Protein AF-A0A3D5JLT9-F1 (afdb_monomer)

Structure (mmCIF, N/CA/C/O backbone):
data_AF-A0A3D5JLT9-F1
#
_entry.id   AF-A0A3D5JLT9-F1
#
loop_
_atom_site.group_PDB
_atom_site.id
_atom_site.type_symbol
_atom_site.label_atom_id
_atom_site.label_alt_id
_atom_site.label_comp_id
_atom_site.label_asym_id
_atom_site.label_entity_id
_atom_site.label_seq_id
_atom_site.pdbx_PDB_ins_code
_atom_site.Cartn_x
_atom_site.Cartn_y
_atom_site.Cartn_z
_atom_site.occupancy
_atom_site.B_iso_or_equiv
_atom_site.auth_seq_id
_atom_site.auth_comp_id
_atom_site.auth_asym_id
_atom_site.auth_atom_id
_atom_site.pdbx_PDB_model_num
ATOM 1 N N . ALA A 1 1 ? 15.613 -3.035 -20.454 1.00 46.81 1 ALA A N 1
ATOM 2 C CA . ALA A 1 1 ? 14.485 -2.206 -19.987 1.00 46.81 1 ALA A CA 1
ATOM 3 C C . ALA A 1 1 ? 15.012 -1.021 -19.182 1.00 46.81 1 ALA A C 1
ATOM 5 O O . ALA A 1 1 ? 14.861 0.092 -19.657 1.00 46.81 1 ALA A O 1
ATOM 6 N N . GLU A 1 2 ? 15.742 -1.241 -18.080 1.00 33.50 2 GLU A N 1
ATOM 7 C CA . GLU A 1 2 ? 16.394 -0.163 -17.301 1.00 33.50 2 GLU A CA 1
ATOM 8 C C . GLU A 1 2 ? 17.340 0.714 -18.140 1.00 33.50 2 GLU A C 1
ATOM 10 O O . GLU A 1 2 ? 17.220 1.931 -18.120 1.00 33.50 2 GLU A O 1
ATOM 15 N N . ALA A 1 3 ? 18.184 0.120 -18.996 1.00 39.00 3 ALA A N 1
ATOM 16 C CA . ALA A 1 3 ? 19.065 0.877 -19.899 1.00 39.00 3 ALA A CA 1
ATOM 17 C C . ALA A 1 3 ? 18.331 1.733 -20.959 1.00 39.00 3 ALA A C 1
ATOM 19 O O . ALA A 1 3 ? 18.951 2.586 -21.584 1.00 39.00 3 ALA A O 1
ATOM 20 N N . ALA A 1 4 ? 17.034 1.497 -21.190 1.00 50.28 4 ALA A N 1
ATOM 21 C CA . ALA A 1 4 ? 16.227 2.230 -22.171 1.00 50.28 4 ALA A CA 1
ATOM 22 C C . ALA A 1 4 ? 15.257 3.240 -21.524 1.00 50.28 4 ALA A C 1
ATOM 24 O O . ALA A 1 4 ? 14.771 4.131 -22.215 1.00 50.28 4 ALA A O 1
ATOM 25 N N . HIS A 1 5 ? 14.975 3.106 -20.220 1.00 51.94 5 HIS A N 1
ATOM 26 C CA . HIS A 1 5 ? 13.912 3.840 -19.519 1.00 51.94 5 HIS A CA 1
ATOM 27 C C . HIS A 1 5 ? 14.295 4.271 -18.089 1.00 51.94 5 HIS A C 1
ATOM 29 O O . HIS A 1 5 ? 13.406 4.544 -17.291 1.00 51.94 5 HIS A O 1
ATOM 35 N N . GLY A 1 6 ? 15.587 4.328 -17.740 1.00 49.91 6 GLY A N 1
ATOM 36 C CA . GLY A 1 6 ? 16.055 4.593 -16.368 1.00 49.91 6 GLY A CA 1
ATOM 37 C C . GLY A 1 6 ? 15.471 5.859 -15.726 1.00 49.91 6 GLY A C 1
ATOM 38 O O . GLY A 1 6 ? 15.089 5.839 -14.560 1.00 49.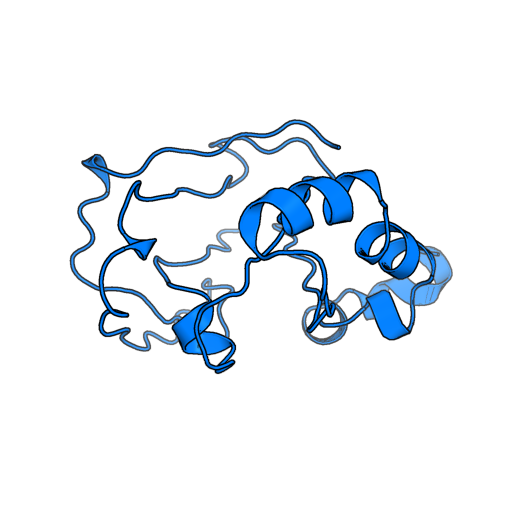91 6 GLY A O 1
ATOM 39 N N . ASP A 1 7 ? 15.279 6.923 -16.509 1.00 55.44 7 ASP A N 1
ATOM 40 C CA . ASP A 1 7 ? 14.688 8.176 -16.019 1.00 55.44 7 ASP A CA 1
ATOM 41 C C . ASP A 1 7 ? 13.158 8.109 -15.853 1.00 55.44 7 ASP A C 1
ATOM 43 O O . ASP A 1 7 ? 12.570 8.918 -15.138 1.00 55.44 7 ASP A O 1
ATOM 47 N N . GLN A 1 8 ? 12.492 7.126 -16.471 1.00 51.62 8 GLN A N 1
ATOM 48 C CA . GLN A 1 8 ? 11.033 6.957 -16.418 1.00 51.62 8 GLN A CA 1
ATOM 49 C C . GLN A 1 8 ? 10.540 6.346 -15.100 1.00 51.62 8 GLN A C 1
ATOM 51 O O . GLN A 1 8 ? 9.337 6.269 -14.898 1.00 51.62 8 GLN A O 1
ATOM 56 N N . LEU A 1 9 ? 11.436 5.923 -14.202 1.00 58.00 9 LEU A N 1
ATOM 57 C CA . LEU A 1 9 ? 11.100 5.458 -12.848 1.00 58.00 9 LEU A CA 1
ATOM 58 C C . LEU A 1 9 ? 11.557 6.437 -11.750 1.00 58.00 9 LEU A C 1
ATOM 60 O O . LEU A 1 9 ? 11.470 6.134 -10.555 1.00 58.00 9 LEU A O 1
ATOM 64 N N . GLN A 1 10 ? 12.006 7.637 -12.137 1.00 65.00 10 GLN A N 1
ATOM 65 C CA . GLN A 1 10 ? 12.144 8.765 -11.212 1.00 65.00 10 GLN A CA 1
ATOM 66 C C . GLN A 1 10 ? 10.753 9.226 -10.742 1.00 65.00 10 GLN A C 1
ATOM 68 O O . GLN A 1 10 ? 9.754 8.905 -11.380 1.00 65.00 10 GLN A O 1
ATOM 73 N N . ALA A 1 11 ? 10.674 9.958 -9.625 1.00 65.88 11 ALA A N 1
ATOM 74 C CA . ALA A 1 11 ? 9.451 10.220 -8.845 1.00 65.88 11 ALA A CA 1
ATOM 75 C C . ALA A 1 11 ? 8.122 10.258 -9.637 1.00 65.88 11 ALA A C 1
ATOM 77 O O . ALA A 1 11 ? 7.227 9.458 -9.368 1.00 65.88 11 ALA A O 1
ATOM 78 N N . ALA A 1 12 ? 7.998 11.131 -10.645 1.00 64.56 12 ALA A N 1
ATOM 79 C CA . ALA A 1 12 ? 6.765 11.288 -11.423 1.00 64.56 12 ALA A CA 1
ATOM 80 C C . ALA A 1 12 ? 6.362 10.040 -12.236 1.00 64.56 12 ALA A C 1
ATOM 82 O O . ALA A 1 12 ? 5.174 9.789 -12.422 1.00 64.56 12 ALA A O 1
ATOM 83 N N . GLY A 1 13 ? 7.326 9.245 -12.698 1.00 76.88 13 GLY A N 1
ATOM 84 C CA . GLY A 1 13 ? 7.088 8.050 -13.507 1.00 76.88 13 GLY A CA 1
ATOM 85 C C . GLY A 1 13 ? 6.816 6.773 -12.703 1.00 76.88 13 GLY A C 1
ATOM 86 O O . GLY A 1 13 ? 6.560 5.720 -13.280 1.00 76.88 13 GLY A O 1
ATOM 87 N N . ARG A 1 14 ? 6.817 6.853 -11.365 1.00 85.88 14 ARG A N 1
ATOM 88 C CA . ARG A 1 14 ? 6.482 5.723 -10.478 1.00 85.88 14 ARG A CA 1
ATOM 89 C C . ARG A 1 14 ? 4.981 5.445 -10.397 1.00 85.88 14 ARG A C 1
ATOM 91 O O . ARG A 1 14 ? 4.588 4.330 -10.058 1.00 85.88 14 ARG A O 1
ATOM 98 N N . ASN A 1 15 ? 4.149 6.440 -10.701 1.00 90.31 15 ASN A N 1
ATOM 99 C CA . ASN A 1 15 ? 2.697 6.307 -10.686 1.00 90.31 15 ASN A CA 1
ATOM 100 C C . ASN A 1 15 ? 2.186 5.835 -12.045 1.00 90.31 15 ASN A C 1
ATOM 102 O O . ASN A 1 15 ? 2.564 6.361 -13.087 1.00 90.31 15 ASN A O 1
ATOM 106 N N . ASN A 1 16 ? 1.291 4.854 -12.016 1.00 93.06 16 ASN A N 1
ATOM 107 C CA . ASN A 1 16 ? 0.617 4.270 -13.170 1.00 93.06 16 ASN A CA 1
ATOM 108 C C . ASN A 1 16 ? 1.558 3.747 -14.265 1.00 93.06 16 ASN A C 1
ATOM 110 O O . ASN A 1 16 ? 1.202 3.690 -15.441 1.00 93.06 16 ASN A O 1
ATOM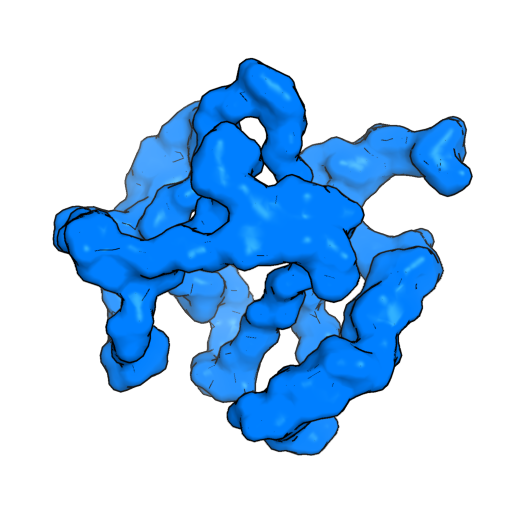 114 N N . ALA A 1 17 ? 2.754 3.308 -13.869 1.00 91.19 17 ALA A N 1
ATOM 115 C CA . ALA A 1 17 ? 3.751 2.767 -14.783 1.00 91.19 17 ALA A CA 1
ATOM 116 C C . ALA A 1 17 ? 3.269 1.498 -15.520 1.00 91.19 17 ALA A C 1
ATOM 118 O O . ALA A 1 17 ? 3.776 1.193 -16.600 1.00 91.19 17 ALA A O 1
ATOM 119 N N . HIS A 1 18 ? 2.257 0.793 -14.995 1.00 93.62 18 HIS A N 1
ATOM 120 C CA . HIS A 1 18 ? 1.605 -0.329 -15.680 1.00 93.62 18 HIS A CA 1
ATOM 121 C C . HIS A 1 18 ? 1.006 0.056 -17.044 1.00 93.62 18 HIS A C 1
ATOM 123 O O . HIS A 1 18 ? 1.025 -0.768 -17.949 1.00 93.62 18 HIS A O 1
ATOM 129 N N . TYR A 1 19 ? 0.593 1.311 -17.262 1.00 91.81 19 TYR A N 1
ATOM 130 C CA . TYR A 1 19 ? 0.084 1.748 -18.570 1.00 91.81 19 TYR A CA 1
ATOM 131 C C . TYR A 1 19 ? 1.123 1.691 -19.696 1.00 91.81 19 TYR A C 1
ATOM 133 O O . TYR A 1 19 ? 0.756 1.629 -20.869 1.00 91.81 19 TYR A O 1
ATOM 141 N N . VAL A 1 20 ? 2.416 1.751 -19.364 1.00 89.38 20 VAL A N 1
ATOM 142 C CA . VAL A 1 20 ? 3.498 1.871 -20.356 1.00 89.38 20 VAL A CA 1
ATOM 143 C C . VAL A 1 20 ? 4.568 0.787 -20.231 1.00 89.38 20 VAL A C 1
ATOM 145 O O . VAL A 1 20 ? 5.338 0.585 -21.169 1.00 89.38 20 VAL A O 1
ATOM 148 N N . LEU A 1 21 ? 4.613 0.055 -19.113 1.00 89.81 21 LEU A N 1
ATOM 149 C CA . LEU A 1 21 ? 5.554 -1.037 -18.873 1.00 89.81 21 LEU A CA 1
ATOM 150 C C . LEU A 1 21 ? 4.816 -2.387 -18.817 1.00 89.81 21 LEU A C 1
ATOM 152 O O . LEU A 1 21 ? 4.267 -2.735 -17.769 1.00 89.81 21 LEU A O 1
ATOM 156 N N . PRO A 1 22 ? 4.892 -3.223 -19.877 1.00 92.75 22 PRO A N 1
ATOM 157 C CA . PRO A 1 22 ? 4.189 -4.511 -19.937 1.00 92.75 22 PRO A CA 1
ATOM 158 C C . PRO A 1 22 ? 4.529 -5.481 -18.799 1.00 92.75 22 PRO A C 1
ATOM 160 O O . PRO A 1 22 ? 3.755 -6.376 -18.478 1.00 92.75 22 PRO A O 1
ATOM 163 N N . ALA A 1 23 ? 5.711 -5.349 -18.193 1.00 93.38 23 ALA A N 1
ATOM 164 C CA . ALA A 1 23 ? 6.076 -6.164 -17.041 1.00 93.38 23 ALA A CA 1
ATOM 165 C C . ALA A 1 23 ? 5.219 -5.838 -15.807 1.00 93.38 23 ALA A C 1
ATOM 167 O O . ALA A 1 23 ? 4.804 -6.762 -15.118 1.00 93.38 23 ALA A O 1
ATOM 168 N N . LEU A 1 24 ? 4.935 -4.556 -15.562 1.00 94.00 24 LEU A N 1
ATOM 169 C CA . LEU A 1 24 ? 4.114 -4.115 -14.434 1.00 94.00 24 LEU A CA 1
ATOM 170 C C . LEU A 1 24 ? 2.628 -4.351 -14.700 1.00 94.00 24 LEU A C 1
ATOM 172 O O . LEU A 1 24 ? 1.915 -4.745 -13.788 1.00 94.00 24 LEU A O 1
ATOM 176 N N . ASP A 1 25 ? 2.190 -4.194 -15.950 1.00 96.00 25 ASP A N 1
ATOM 177 C CA . ASP A 1 25 ? 0.836 -4.566 -16.375 1.00 96.00 25 ASP A CA 1
ATOM 178 C C . ASP A 1 25 ? 0.525 -6.041 -16.093 1.00 96.00 25 ASP A C 1
ATOM 180 O O . ASP A 1 25 ? -0.501 -6.362 -15.498 1.00 96.00 25 ASP A O 1
ATOM 184 N N . ARG A 1 26 ? 1.457 -6.944 -16.426 1.00 97.50 26 ARG A N 1
ATOM 185 C CA . ARG A 1 26 ? 1.307 -8.375 -16.121 1.00 97.50 26 ARG A CA 1
ATOM 186 C C . ARG A 1 26 ? 1.232 -8.670 -14.629 1.00 97.50 26 ARG A C 1
ATOM 188 O O . ARG A 1 26 ? 0.547 -9.611 -14.259 1.00 97.50 26 ARG A O 1
ATOM 195 N N . ILE A 1 27 ? 1.945 -7.911 -13.798 1.00 96.88 27 ILE A N 1
ATOM 196 C CA . ILE A 1 27 ? 1.871 -8.061 -12.340 1.00 96.88 27 ILE A CA 1
ATOM 197 C C . ILE A 1 27 ? 0.513 -7.563 -11.837 1.00 96.88 27 ILE A C 1
ATOM 199 O O . ILE A 1 27 ? -0.135 -8.262 -11.068 1.00 96.88 27 ILE A O 1
ATOM 203 N N . ALA A 1 28 ? 0.058 -6.394 -12.298 1.00 97.19 28 ALA A N 1
ATOM 204 C CA . ALA A 1 28 ? -1.233 -5.826 -11.908 1.00 97.19 28 ALA A CA 1
ATOM 205 C C . ALA A 1 28 ? -2.425 -6.728 -12.285 1.00 97.19 28 ALA A C 1
ATOM 207 O O . ALA A 1 28 ? -3.447 -6.696 -11.607 1.00 97.19 28 ALA A O 1
ATOM 208 N N . HIS A 1 29 ? -2.274 -7.548 -13.330 1.00 97.56 29 HIS A N 1
ATOM 209 C CA . HIS A 1 29 ? -3.271 -8.520 -13.786 1.00 97.56 29 HIS A CA 1
ATOM 210 C C . HIS A 1 29 ? -2.925 -9.982 -13.437 1.00 97.56 29 HIS A C 1
ATOM 212 O O . HIS A 1 29 ? -3.495 -10.904 -14.024 1.00 97.56 29 HIS A O 1
ATOM 218 N N . ASP A 1 30 ? -1.978 -10.230 -12.526 1.00 98.12 30 ASP A N 1
ATOM 219 C CA . ASP A 1 30 ? -1.612 -11.596 -12.140 1.00 98.12 30 ASP A CA 1
ATOM 220 C C . ASP A 1 30 ? -2.737 -12.235 -11.318 1.00 98.12 30 ASP A C 1
ATOM 222 O O . ASP A 1 30 ? -3.139 -11.704 -10.280 1.00 98.12 30 ASP A O 1
ATOM 226 N N . SER A 1 31 ? -3.228 -13.399 -11.755 1.00 97.94 31 SER A N 1
ATOM 227 C CA . SER A 1 31 ? -4.370 -14.054 -11.110 1.00 97.94 31 SER A CA 1
ATOM 228 C C . SER A 1 31 ? -4.104 -14.383 -9.646 1.00 97.94 31 SER A C 1
ATOM 230 O O . SER A 1 31 ? -5.006 -14.288 -8.838 1.00 97.94 31 SER A O 1
ATOM 232 N N . ARG A 1 32 ? -2.860 -14.671 -9.247 1.00 97.81 32 ARG A N 1
ATOM 233 C CA . ARG A 1 32 ? -2.552 -14.975 -7.839 1.00 97.81 32 ARG A CA 1
ATOM 234 C C . ARG A 1 32 ? -2.815 -13.782 -6.920 1.00 97.81 32 ARG A C 1
ATOM 236 O O . ARG A 1 32 ? -3.125 -13.975 -5.750 1.00 97.81 32 ARG A O 1
ATOM 243 N N . ILE A 1 33 ? -2.660 -12.565 -7.444 1.00 98.12 33 ILE A N 1
ATOM 244 C CA . ILE A 1 33 ? -2.971 -11.325 -6.730 1.00 98.12 33 ILE A CA 1
ATOM 245 C C . ILE A 1 33 ? -4.473 -11.055 -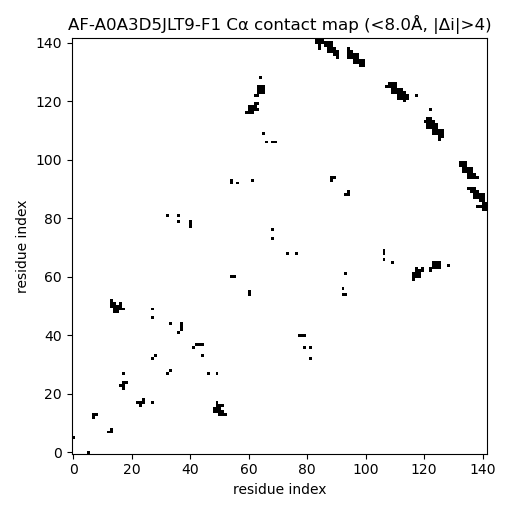6.816 1.00 98.12 33 ILE A C 1
ATOM 247 O O . ILE A 1 33 ? -5.094 -10.775 -5.794 1.00 98.12 33 ILE A O 1
ATOM 251 N N . LEU A 1 34 ? -5.058 -11.164 -8.013 1.00 98.31 34 LEU A N 1
ATOM 252 C CA . LEU A 1 34 ? -6.477 -10.876 -8.225 1.00 98.31 34 LEU A CA 1
ATOM 253 C C . LEU A 1 34 ? -7.397 -11.841 -7.471 1.00 98.31 34 LEU A C 1
ATOM 255 O O . LEU A 1 34 ? -8.363 -11.374 -6.886 1.00 98.31 34 LEU A O 1
ATOM 259 N N . ASP A 1 35 ? -7.062 -13.128 -7.391 1.00 98.38 35 ASP A N 1
ATOM 260 C CA . ASP A 1 35 ? -7.815 -14.131 -6.629 1.00 98.38 35 ASP A CA 1
ATOM 261 C C . ASP A 1 35 ? -7.847 -13.756 -5.130 1.00 98.38 35 ASP A C 1
ATOM 263 O O . ASP A 1 35 ? -8.889 -13.803 -4.482 1.00 98.38 35 ASP A O 1
ATOM 267 N N . ALA A 1 36 ? -6.718 -13.298 -4.572 1.00 98.12 36 ALA A N 1
ATOM 268 C CA . ALA A 1 36 ? -6.647 -12.857 -3.176 1.00 98.12 36 ALA A CA 1
ATOM 269 C C . ALA A 1 36 ? -7.396 -11.535 -2.923 1.00 98.12 36 ALA A C 1
ATOM 271 O O . ALA A 1 36 ? -7.906 -11.307 -1.827 1.00 98.12 36 ALA A O 1
ATOM 272 N N . VAL A 1 37 ? -7.446 -10.645 -3.918 1.00 98.38 37 VAL A N 1
ATOM 273 C CA . VAL A 1 37 ? -8.237 -9.408 -3.857 1.00 98.38 37 VAL A CA 1
ATOM 274 C C . VAL A 1 37 ? -9.731 -9.720 -3.966 1.00 98.38 37 VAL A C 1
ATOM 276 O O . VAL A 1 37 ? -10.519 -9.159 -3.204 1.00 98.38 37 VAL A O 1
ATOM 279 N N . GLU A 1 38 ? -10.115 -10.637 -4.855 1.00 98.25 38 GLU A N 1
ATOM 280 C CA . GLU A 1 38 ? -11.493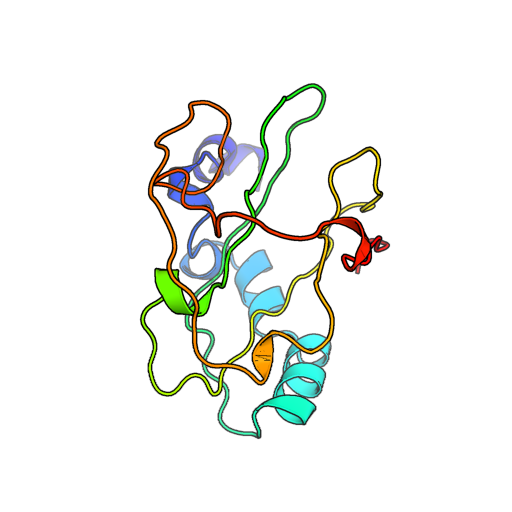 -11.097 -5.053 1.00 98.25 38 GLU A CA 1
ATOM 281 C C . GLU A 1 38 ? -12.089 -11.646 -3.754 1.00 98.25 38 GLU A C 1
ATOM 283 O O . GLU A 1 38 ? -13.215 -11.292 -3.400 1.00 98.25 38 GLU A O 1
ATOM 288 N N . ASP A 1 39 ? -11.310 -12.416 -2.989 1.00 98.25 39 ASP A N 1
ATOM 289 C CA . ASP A 1 39 ? -11.707 -12.924 -1.669 1.00 98.25 39 ASP A CA 1
ATOM 290 C C . ASP A 1 39 ? -12.092 -11.808 -0.670 1.00 98.25 39 ASP A C 1
ATOM 292 O O . ASP A 1 39 ? -12.799 -12.068 0.309 1.00 98.25 39 ASP A O 1
ATOM 296 N N . ILE A 1 40 ? -11.636 -10.567 -0.890 1.00 97.31 40 ILE A N 1
ATOM 297 C CA . ILE A 1 40 ? -11.870 -9.420 0.000 1.00 97.31 40 ILE A CA 1
ATOM 298 C C . ILE A 1 40 ? -12.975 -8.498 -0.526 1.00 97.31 40 ILE A C 1
ATOM 300 O O . ILE A 1 40 ? -13.848 -8.107 0.252 1.00 97.31 40 ILE A O 1
ATOM 304 N N . ILE A 1 41 ? -12.925 -8.117 -1.808 1.00 97.06 41 ILE A N 1
ATOM 305 C CA . ILE A 1 41 ? -13.806 -7.077 -2.377 1.00 97.06 41 ILE A CA 1
ATOM 306 C C . ILE A 1 41 ? -14.863 -7.620 -3.348 1.00 97.06 41 ILE A C 1
ATOM 308 O O . ILE A 1 41 ? -15.772 -6.890 -3.736 1.00 97.06 41 ILE A O 1
ATOM 312 N N . GLY A 1 42 ? -14.792 -8.903 -3.706 1.00 97.50 42 GLY A N 1
ATOM 313 C CA . GLY A 1 42 ? -15.671 -9.537 -4.685 1.00 97.50 42 GLY A CA 1
ATOM 314 C C . GLY A 1 42 ? -15.116 -9.528 -6.114 1.00 97.50 42 GLY A C 1
ATOM 315 O O . GLY A 1 42 ? -14.000 -9.090 -6.375 1.00 97.50 42 GLY A O 1
ATOM 316 N N . HIS A 1 43 ? -15.921 -10.051 -7.042 1.00 96.00 43 HIS A N 1
ATOM 317 C CA . HIS A 1 43 ? -15.494 -10.432 -8.395 1.00 96.00 43 HIS A CA 1
ATOM 318 C C . HIS A 1 43 ? -15.174 -9.257 -9.334 1.00 96.00 43 HIS A C 1
ATOM 320 O O . HIS A 1 43 ? -14.322 -9.367 -10.216 1.00 96.00 43 HIS A O 1
ATOM 326 N N . ASP A 1 44 ? -15.871 -8.132 -9.176 1.00 96.06 44 ASP A N 1
ATOM 327 C CA . ASP A 1 44 ? -15.795 -7.008 -10.111 1.00 96.06 44 ASP A CA 1
ATOM 328 C C . ASP A 1 44 ? -14.597 -6.101 -9.782 1.00 96.06 44 ASP A C 1
ATOM 330 O O . ASP A 1 44 ? -14.732 -5.046 -9.161 1.00 96.06 44 ASP A O 1
ATOM 334 N N . ILE A 1 45 ? -13.401 -6.526 -10.197 1.00 97.62 45 ILE A N 1
ATOM 335 C CA . ILE A 1 45 ? -12.140 -5.840 -9.885 1.00 97.62 45 ILE A CA 1
ATOM 336 C C . ILE A 1 45 ? -11.739 -4.865 -11.001 1.00 97.62 45 ILE A C 1
ATOM 338 O O . ILE A 1 45 ? -11.648 -5.227 -12.175 1.00 97.62 45 ILE A O 1
ATOM 342 N N . LEU A 1 46 ? -11.401 -3.632 -10.611 1.00 95.88 46 LEU A N 1
ATOM 343 C CA . LEU A 1 46 ? -10.747 -2.633 -11.457 1.00 95.88 46 LEU A CA 1
ATOM 344 C C . LEU A 1 46 ? -9.396 -2.228 -10.852 1.00 95.88 46 LEU A C 1
ATOM 346 O O . LEU A 1 46 ? -9.330 -1.789 -9.705 1.00 95.88 46 LEU A O 1
ATOM 350 N N . VAL A 1 47 ? -8.325 -2.277 -11.648 1.00 96.44 47 VAL A N 1
ATOM 351 C CA . VAL A 1 47 ? -7.033 -1.678 -11.276 1.00 96.44 47 VAL A CA 1
ATOM 352 C C . VAL A 1 47 ? -7.133 -0.159 -11.443 1.00 96.44 47 VAL A C 1
ATOM 354 O O . VAL A 1 47 ? -6.965 0.369 -12.540 1.00 96.44 47 VAL A O 1
ATOM 357 N N . ALA A 1 48 ? -7.434 0.557 -10.357 1.00 94.50 48 ALA A N 1
ATOM 358 C CA . ALA A 1 48 ? -7.576 2.017 -10.385 1.00 94.50 48 ALA A CA 1
ATOM 359 C C . ALA A 1 48 ? -6.240 2.755 -10.607 1.00 94.50 48 ALA A C 1
ATOM 361 O O . ALA A 1 48 ? -6.213 3.866 -11.141 1.00 94.50 48 ALA A O 1
ATOM 362 N N . GLY A 1 49 ? -5.128 2.146 -10.196 1.00 94.06 49 GLY A N 1
ATOM 363 C CA . GLY A 1 49 ? -3.792 2.700 -10.356 1.00 94.06 49 GLY A CA 1
ATOM 364 C C . GLY A 1 49 ? -2.714 1.807 -9.752 1.00 94.06 49 GLY A C 1
ATOM 365 O O . GLY A 1 49 ? -3.004 0.839 -9.054 1.00 94.06 49 GLY A O 1
ATOM 366 N N . THR A 1 50 ? -1.451 2.144 -10.011 1.00 94.31 50 THR A N 1
ATOM 367 C CA . THR A 1 50 ? -0.294 1.474 -9.392 1.00 94.31 50 THR A CA 1
ATOM 368 C C . THR A 1 50 ? 0.734 2.501 -8.961 1.00 94.31 50 THR A C 1
ATOM 370 O O . THR A 1 50 ? 0.975 3.453 -9.701 1.00 94.31 50 THR A O 1
ATOM 373 N N . THR A 1 51 ? 1.451 2.249 -7.873 1.00 92.88 51 THR A N 1
ATOM 374 C CA . THR A 1 51 ? 2.583 3.088 -7.467 1.00 92.88 51 THR A CA 1
ATOM 375 C C . THR A 1 51 ? 3.779 2.219 -7.117 1.00 92.88 51 THR A C 1
ATOM 377 O O . THR A 1 51 ? 3.665 1.267 -6.349 1.00 92.88 51 THR A O 1
ATOM 380 N N . LEU A 1 52 ? 4.944 2.555 -7.672 1.00 91.81 52 LEU A N 1
ATOM 381 C CA . LEU A 1 52 ? 6.214 1.967 -7.256 1.00 91.81 52 LEU A CA 1
ATOM 382 C C . LEU A 1 52 ? 6.768 2.731 -6.050 1.00 91.81 52 LEU A C 1
ATOM 384 O O . LEU A 1 52 ? 7.252 3.856 -6.183 1.00 91.81 52 LEU A O 1
ATOM 388 N N . PHE A 1 53 ? 6.724 2.106 -4.875 1.00 88.56 53 PHE A N 1
ATOM 389 C CA . PHE A 1 53 ? 7.353 2.625 -3.662 1.00 88.56 53 PHE A CA 1
ATOM 390 C C . PHE A 1 53 ? 8.778 2.086 -3.534 1.00 88.56 53 PHE A C 1
ATOM 392 O O . PHE A 1 53 ? 8.987 0.949 -3.122 1.00 88.56 53 PHE A O 1
ATOM 399 N N . ILE A 1 54 ? 9.755 2.915 -3.902 1.00 88.25 54 ILE A N 1
ATOM 400 C CA . ILE A 1 54 ? 11.182 2.574 -3.856 1.00 88.25 54 ILE A CA 1
ATOM 401 C C . ILE A 1 54 ? 11.848 3.420 -2.776 1.00 88.25 54 ILE A C 1
ATOM 403 O O . ILE A 1 54 ? 11.902 4.647 -2.909 1.00 88.25 54 ILE A O 1
ATOM 407 N N . LYS A 1 55 ? 12.353 2.754 -1.734 1.00 85.06 55 LYS A N 1
ATOM 408 C CA . LYS A 1 55 ? 13.237 3.337 -0.722 1.00 85.06 55 LYS A CA 1
ATOM 409 C C . LYS A 1 55 ? 14.677 3.071 -1.137 1.00 85.06 55 LYS A C 1
ATOM 411 O O . LYS A 1 55 ? 15.117 1.924 -1.139 1.00 85.06 55 LYS A O 1
ATOM 416 N N . GLU A 1 56 ? 15.371 4.126 -1.542 1.00 84.81 56 GLU A N 1
ATOM 417 C CA . GLU A 1 56 ? 16.775 4.025 -1.929 1.00 84.81 56 GLU A CA 1
ATOM 418 C C . GLU A 1 56 ? 17.637 3.744 -0.685 1.00 84.81 56 GLU A C 1
ATOM 420 O O . GLU A 1 56 ? 17.319 4.238 0.406 1.00 84.81 56 GLU A O 1
ATOM 425 N N . PRO A 1 57 ? 18.721 2.960 -0.811 1.00 80.81 57 PRO A N 1
ATOM 426 C CA . PRO A 1 57 ? 19.619 2.695 0.306 1.00 80.81 57 PRO A CA 1
ATOM 427 C C . PRO A 1 57 ? 20.206 3.999 0.858 1.00 80.81 57 PRO A C 1
ATOM 429 O O . PRO A 1 57 ? 20.467 4.934 0.106 1.00 80.81 57 PRO A O 1
ATOM 432 N N . GLU A 1 58 ? 20.434 4.035 2.173 1.00 79.81 58 GLU A N 1
ATOM 433 C CA . GLU A 1 58 ? 21.055 5.174 2.871 1.00 79.81 58 GLU A CA 1
ATOM 434 C C . GLU A 1 58 ? 20.277 6.500 2.734 1.00 79.81 58 GLU A C 1
ATOM 436 O O . GLU A 1 58 ? 20.851 7.578 2.873 1.00 79.81 58 GLU A O 1
ATOM 441 N N . THR A 1 59 ? 18.962 6.434 2.491 1.00 78.56 59 THR A N 1
ATOM 442 C CA . THR A 1 59 ? 18.076 7.610 2.492 1.00 78.56 59 THR A CA 1
ATOM 443 C C . THR A 1 59 ? 17.181 7.649 3.727 1.00 78.56 59 THR A C 1
ATOM 445 O O . THR A 1 59 ? 16.772 6.612 4.245 1.00 78.56 59 THR A O 1
ATOM 448 N N . GLU A 1 60 ? 16.847 8.857 4.189 1.00 76.12 60 GLU A N 1
ATOM 449 C CA . GLU A 1 60 ? 15.945 9.084 5.334 1.00 76.12 60 GLU A CA 1
ATOM 450 C C . GLU A 1 60 ? 14.458 9.105 4.926 1.00 76.12 60 GLU A C 1
ATOM 452 O O . GLU A 1 60 ? 13.581 9.390 5.739 1.00 76.12 60 GLU A O 1
ATOM 457 N N . GLY A 1 61 ? 14.163 8.768 3.663 1.00 77.62 61 GLY A N 1
ATOM 458 C CA . GLY A 1 61 ? 12.822 8.808 3.093 1.00 77.62 61 GLY A CA 1
ATOM 459 C C . GLY A 1 61 ? 11.829 7.929 3.856 1.00 77.62 61 GLY A C 1
ATOM 460 O O . GLY A 1 61 ? 11.989 6.707 3.947 1.00 77.62 61 GLY A O 1
ATOM 461 N N . PHE A 1 62 ? 10.757 8.535 4.363 1.00 83.44 62 PHE A N 1
ATOM 462 C CA . PHE A 1 62 ? 9.724 7.834 5.122 1.00 83.44 62 PHE A CA 1
ATOM 463 C C . PHE A 1 62 ? 8.317 8.136 4.611 1.00 83.44 62 PHE A C 1
ATOM 465 O O . PHE A 1 62 ? 8.075 9.080 3.865 1.00 83.44 62 PHE A O 1
ATOM 472 N N . ILE A 1 63 ? 7.367 7.299 5.020 1.00 86.81 63 ILE A N 1
ATOM 473 C CA . ILE A 1 63 ? 5.938 7.509 4.795 1.00 86.81 63 ILE A CA 1
ATOM 474 C C . ILE A 1 63 ? 5.301 7.620 6.178 1.00 86.81 63 ILE A C 1
ATOM 476 O O . ILE A 1 63 ? 5.422 6.700 6.986 1.00 86.81 63 ILE A O 1
ATOM 480 N N . SER A 1 64 ? 4.677 8.760 6.468 1.00 91.25 64 SER A N 1
ATOM 481 C CA . SER A 1 64 ? 3.986 9.004 7.740 1.00 91.25 64 SER A CA 1
ATOM 482 C C . SER A 1 64 ? 2.717 8.162 7.885 1.00 91.25 64 SER A C 1
ATOM 484 O O . SER A 1 64 ? 2.218 7.578 6.923 1.00 91.25 64 SER A O 1
ATOM 486 N N . TRP A 1 65 ? 2.165 8.114 9.099 1.00 93.94 65 TRP A N 1
ATOM 487 C CA . TRP A 1 65 ? 0.891 7.449 9.372 1.00 93.94 65 TRP A CA 1
ATOM 488 C C . TRP A 1 65 ? -0.236 8.030 8.523 1.00 93.94 65 TRP A C 1
ATOM 490 O O . TRP A 1 65 ? -0.481 9.233 8.572 1.00 93.94 65 TRP A O 1
ATOM 500 N N . HIS A 1 66 ? -0.935 7.186 7.769 1.00 94.38 66 HIS A N 1
ATOM 501 C CA . HIS A 1 66 ? -1.959 7.637 6.834 1.00 94.38 66 HIS A CA 1
ATOM 502 C C . HIS A 1 66 ? -3.001 6.555 6.519 1.00 94.38 66 HIS A C 1
ATOM 504 O O . HIS A 1 66 ? -2.833 5.388 6.874 1.00 94.38 66 HIS A O 1
ATOM 510 N N . GLN A 1 67 ? -4.088 6.954 5.853 1.00 94.88 67 GLN A N 1
ATOM 511 C CA . GLN A 1 67 ? -5.092 6.066 5.263 1.00 94.88 67 GLN A CA 1
ATOM 512 C C . GLN A 1 67 ? -5.227 6.374 3.769 1.00 94.88 67 GLN A C 1
ATOM 514 O O . GLN A 1 67 ? -5.671 7.470 3.433 1.00 94.88 67 GLN A O 1
ATOM 519 N N . ASP A 1 68 ? -4.926 5.415 2.886 1.00 93.25 68 ASP A N 1
ATOM 520 C CA . ASP A 1 68 ? -4.977 5.579 1.419 1.00 93.25 68 ASP A CA 1
ATOM 521 C C . ASP A 1 68 ? -6.267 6.248 0.931 1.00 93.25 68 ASP A C 1
ATOM 523 O O . ASP A 1 68 ? -6.238 7.132 0.074 1.00 93.25 68 ASP A O 1
ATOM 527 N N . ALA A 1 69 ? -7.409 5.886 1.521 1.00 92.81 69 ALA A N 1
ATOM 528 C CA . ALA A 1 69 ? -8.706 6.425 1.130 1.00 92.81 69 ALA A CA 1
ATOM 529 C C . ALA A 1 69 ? -8.842 7.940 1.308 1.00 92.81 69 ALA A C 1
ATOM 531 O O . ALA A 1 69 ? -9.594 8.579 0.573 1.00 92.81 69 ALA A O 1
ATOM 532 N N . ARG A 1 70 ? -8.047 8.551 2.193 1.00 88.69 70 ARG A N 1
ATOM 533 C CA . ARG A 1 70 ? -7.981 10.010 2.315 1.00 88.69 70 ARG A CA 1
ATOM 534 C C . ARG A 1 70 ? -7.313 10.681 1.107 1.00 88.69 70 ARG A C 1
ATOM 536 O O . ARG A 1 70 ? -7.596 11.847 0.841 1.00 88.69 70 ARG A O 1
ATOM 543 N N . TYR A 1 71 ? -6.439 9.965 0.402 1.00 81.56 71 TYR A N 1
ATOM 544 C CA . TYR A 1 71 ? -5.617 10.471 -0.703 1.00 81.56 71 TYR A CA 1
ATOM 545 C C . TYR A 1 71 ? -6.239 10.147 -2.051 1.00 81.56 71 TYR A C 1
ATOM 547 O O . TYR A 1 71 ? -6.285 10.999 -2.933 1.00 81.56 71 TYR A O 1
ATOM 555 N N . ILE A 1 72 ? -6.691 8.903 -2.197 1.00 88.56 72 ILE A N 1
ATOM 556 C CA . ILE A 1 72 ? -7.147 8.349 -3.468 1.00 88.56 72 ILE A CA 1
ATOM 557 C C . ILE A 1 72 ? -8.523 8.912 -3.850 1.00 88.56 72 ILE A C 1
ATOM 559 O O . ILE A 1 72 ? -8.782 9.137 -5.029 1.00 88.56 72 ILE A O 1
ATOM 563 N N . GLY A 1 73 ? -9.383 9.206 -2.866 1.00 88.62 73 GLY A N 1
ATOM 564 C CA . GLY A 1 73 ? -10.665 9.882 -3.096 1.00 88.62 73 GLY A CA 1
ATOM 565 C C . GLY A 1 73 ? -11.705 9.045 -3.848 1.00 88.62 73 GLY A C 1
ATOM 566 O O . GLY A 1 73 ? -12.654 9.605 -4.393 1.00 88.62 73 GLY A O 1
ATOM 567 N N . LEU A 1 74 ? -11.523 7.723 -3.899 1.00 91.94 74 LEU A N 1
ATOM 568 C CA . LEU A 1 74 ? -12.509 6.789 -4.433 1.00 91.94 74 LEU A CA 1
ATOM 569 C C . LEU A 1 74 ? -13.547 6.457 -3.362 1.00 91.94 74 LEU A C 1
ATOM 571 O O . LEU A 1 74 ? -13.185 6.046 -2.258 1.00 91.94 74 LEU A O 1
ATOM 575 N N . GLU A 1 75 ? -14.821 6.593 -3.722 1.00 93.25 75 GLU A N 1
ATOM 576 C CA . GLU A 1 75 ? -15.967 6.226 -2.893 1.00 93.25 75 GLU A CA 1
ATOM 577 C C . GLU A 1 75 ? -16.890 5.248 -3.647 1.00 93.25 75 GLU A C 1
ATOM 579 O O . GLU A 1 75 ? -17.073 5.412 -4.859 1.00 93.25 75 GLU A O 1
ATOM 584 N N . PRO A 1 76 ? -17.528 4.288 -2.948 1.00 93.19 76 PRO A N 1
ATOM 585 C CA . PRO A 1 76 ? -17.367 3.983 -1.518 1.00 93.19 76 PRO A CA 1
ATOM 586 C C . PRO A 1 76 ? -15.985 3.375 -1.180 1.00 93.19 76 PRO A C 1
ATOM 588 O O . PRO A 1 76 ? -15.199 3.053 -2.061 1.00 93.19 76 PRO A O 1
ATOM 591 N N . HIS A 1 77 ? -15.638 3.281 0.112 1.00 93.69 77 HIS A N 1
ATOM 592 C CA . HIS A 1 77 ? -14.358 2.709 0.572 1.00 93.69 77 HIS A CA 1
ATOM 593 C C . HIS A 1 77 ? -14.391 1.166 0.602 1.00 93.69 77 HIS A C 1
ATOM 595 O O . HIS A 1 77 ? -14.117 0.556 1.634 1.00 93.69 77 HIS A O 1
ATOM 601 N N . ASP A 1 78 ? -14.784 0.541 -0.506 1.00 92.75 78 ASP A N 1
ATOM 602 C CA . ASP A 1 78 ? -14.924 -0.913 -0.687 1.00 92.75 78 ASP A CA 1
ATOM 603 C C . ASP A 1 78 ? -13.817 -1.517 -1.569 1.00 92.75 78 ASP A C 1
ATOM 605 O O . ASP A 1 78 ? -13.994 -2.545 -2.216 1.00 92.75 78 ASP A O 1
ATOM 609 N N . TRP A 1 79 ? -12.643 -0.892 -1.557 1.00 95.62 79 TRP A N 1
ATOM 610 C CA . TRP A 1 79 ? -11.471 -1.277 -2.336 1.00 95.62 79 TRP A CA 1
ATOM 611 C C . TRP A 1 79 ? -10.258 -1.533 -1.434 1.00 95.62 79 TRP A C 1
ATOM 613 O O . TRP A 1 79 ? -10.233 -1.164 -0.257 1.00 95.62 79 TRP A O 1
ATOM 623 N N . VAL A 1 80 ? -9.229 -2.166 -1.997 1.00 97.25 80 VAL A N 1
ATOM 624 C CA . VAL A 1 80 ? -7.973 -2.482 -1.304 1.00 97.25 80 VAL A CA 1
ATOM 625 C C . VAL A 1 80 ? -6.757 -2.089 -2.136 1.00 97.25 80 VAL A C 1
ATOM 627 O O . VAL A 1 80 ? -6.805 -2.083 -3.364 1.00 97.25 80 VAL A O 1
ATOM 630 N N . THR A 1 81 ? -5.645 -1.821 -1.454 1.00 96.94 81 THR A N 1
ATOM 631 C CA . THR A 1 81 ? -4.317 -1.725 -2.071 1.00 96.94 81 THR A CA 1
ATOM 632 C C . THR A 1 81 ? -3.603 -3.066 -1.908 1.00 96.94 81 THR A C 1
ATOM 634 O O . THR A 1 81 ? -3.317 -3.486 -0.786 1.00 96.94 81 THR A O 1
ATOM 637 N N . ALA A 1 82 ? -3.279 -3.737 -3.015 1.00 97.12 82 ALA A N 1
ATOM 638 C CA . ALA A 1 82 ? -2.400 -4.905 -2.998 1.00 97.12 82 ALA A CA 1
ATOM 639 C C . ALA A 1 82 ? -0.933 -4.446 -2.999 1.00 97.12 82 ALA A C 1
ATOM 641 O O . ALA A 1 82 ? -0.462 -3.845 -3.966 1.00 97.12 82 ALA A O 1
ATOM 642 N N . TRP A 1 83 ? -0.205 -4.717 -1.913 1.00 97.06 83 TRP A N 1
ATOM 643 C CA . TRP A 1 83 ? 1.207 -4.356 -1.786 1.00 97.06 83 TRP A CA 1
ATOM 644 C C . TRP A 1 83 ? 2.104 -5.571 -2.032 1.00 97.06 83 TRP A C 1
ATOM 646 O O . TRP A 1 83 ? 2.081 -6.528 -1.260 1.00 97.06 83 TRP A O 1
ATOM 656 N N . LEU A 1 84 ? 2.892 -5.525 -3.108 1.00 96.88 84 LEU A N 1
ATOM 657 C CA . LEU A 1 84 ? 3.789 -6.604 -3.520 1.00 96.88 84 LEU A CA 1
ATOM 658 C C . LEU A 1 84 ? 5.248 -6.243 -3.224 1.00 96.88 84 LEU A C 1
ATOM 660 O O . LEU A 1 84 ? 5.767 -5.244 -3.726 1.00 96.88 84 LEU A O 1
ATOM 664 N N . ALA A 1 85 ? 5.932 -7.099 -2.469 1.00 96.81 85 ALA A N 1
ATOM 665 C CA . ALA A 1 85 ? 7.362 -6.975 -2.226 1.00 96.81 85 ALA A CA 1
ATOM 666 C C . ALA A 1 85 ? 8.163 -7.453 -3.451 1.00 96.81 85 ALA A C 1
ATOM 668 O O . ALA A 1 85 ? 8.106 -8.621 -3.833 1.00 96.81 85 ALA A O 1
ATOM 669 N N . ILE A 1 86 ? 8.936 -6.550 -4.064 1.00 94.50 86 ILE A N 1
ATOM 670 C CA . ILE A 1 86 ? 9.858 -6.883 -5.170 1.00 94.50 86 ILE A CA 1
ATOM 671 C C . ILE A 1 86 ? 11.248 -7.284 -4.647 1.00 94.50 86 ILE A C 1
ATOM 673 O O . ILE A 1 86 ? 11.961 -8.057 -5.286 1.00 94.50 86 ILE A O 1
ATOM 677 N N . SER A 1 87 ? 11.627 -6.783 -3.472 1.00 94.25 87 SER A N 1
ATOM 678 C CA . SER A 1 87 ? 12.854 -7.114 -2.744 1.00 94.25 87 SER A CA 1
ATOM 679 C C . SER A 1 87 ? 12.520 -7.632 -1.344 1.00 94.25 87 SER A C 1
ATOM 681 O O . SER A 1 87 ? 11.360 -7.629 -0.942 1.00 94.25 87 SER A O 1
ATOM 683 N N . ASP A 1 88 ? 13.529 -8.077 -0.590 1.00 96.00 88 ASP A N 1
ATOM 684 C CA . ASP A 1 88 ? 13.359 -8.320 0.844 1.00 96.00 88 ASP A CA 1
ATOM 685 C C . ASP A 1 88 ? 12.878 -7.039 1.535 1.00 96.00 88 ASP A C 1
ATOM 687 O O . ASP A 1 88 ? 13.370 -5.946 1.244 1.00 96.00 88 ASP A O 1
ATOM 691 N N . VAL A 1 89 ? 11.929 -7.187 2.455 1.00 94.94 89 VAL A N 1
ATOM 692 C CA . VAL A 1 89 ? 11.321 -6.105 3.228 1.00 94.94 89 VAL A CA 1
ATOM 693 C C . VAL A 1 89 ? 11.477 -6.448 4.704 1.00 94.94 89 VAL A C 1
ATOM 695 O O . VAL A 1 89 ? 10.938 -7.445 5.185 1.00 94.94 89 VAL A O 1
ATOM 698 N N . THR A 1 90 ? 12.217 -5.621 5.429 1.00 94.44 90 THR A N 1
ATOM 699 C CA . THR A 1 90 ? 12.556 -5.794 6.842 1.00 94.44 90 THR A CA 1
ATOM 700 C C . THR A 1 90 ? 12.283 -4.505 7.610 1.00 94.44 90 THR A C 1
ATOM 702 O O . THR A 1 90 ? 12.041 -3.450 7.021 1.00 94.44 90 THR A O 1
ATOM 705 N N . GLU A 1 91 ? 12.302 -4.565 8.938 1.00 91.31 91 GLU A N 1
ATOM 706 C CA . GLU A 1 91 ? 12.133 -3.358 9.755 1.00 91.31 91 GLU A CA 1
ATOM 707 C C . GLU A 1 91 ? 13.271 -2.355 9.512 1.00 91.31 91 GLU A C 1
ATOM 709 O O . GLU A 1 91 ? 13.035 -1.151 9.474 1.00 91.31 91 GLU A O 1
ATOM 714 N N . GLU A 1 92 ? 14.483 -2.846 9.245 1.00 89.06 92 GLU A N 1
ATOM 715 C CA . GLU A 1 92 ? 15.670 -2.025 9.003 1.00 89.06 92 GLU A CA 1
ATOM 716 C C . GLU A 1 92 ? 15.658 -1.330 7.637 1.00 89.06 92 GLU A C 1
ATOM 718 O O . GLU A 1 92 ? 16.227 -0.249 7.508 1.00 89.06 92 GLU A O 1
ATOM 723 N N . ASN A 1 93 ? 15.019 -1.921 6.618 1.00 87.25 93 ASN A N 1
ATOM 724 C CA . ASN A 1 93 ? 14.916 -1.321 5.281 1.00 87.25 93 ASN A CA 1
ATOM 725 C C . ASN A 1 93 ? 13.555 -0.654 5.008 1.00 87.25 93 ASN A C 1
ATOM 727 O O . ASN A 1 93 ? 13.266 -0.229 3.888 1.00 87.25 93 ASN A O 1
ATOM 731 N N . GLY A 1 94 ? 12.737 -0.509 6.055 1.00 86.31 94 GLY A N 1
ATOM 732 C CA . GLY A 1 94 ? 11.541 0.315 6.031 1.00 86.31 94 GLY A CA 1
ATOM 733 C C . GLY A 1 94 ? 10.270 -0.409 5.600 1.00 86.31 94 GLY A C 1
ATOM 734 O O . GLY A 1 94 ? 9.501 0.163 4.821 1.00 86.31 94 GLY A O 1
ATOM 735 N N . CYS A 1 95 ? 10.019 -1.610 6.130 1.00 92.88 95 CYS A N 1
ATOM 736 C CA . CYS A 1 95 ? 8.728 -2.287 6.006 1.00 92.88 95 CYS A CA 1
ATOM 737 C C . CYS A 1 95 ? 7.551 -1.401 6.435 1.00 92.88 95 CYS A C 1
ATOM 739 O O . CYS A 1 95 ? 7.701 -0.477 7.243 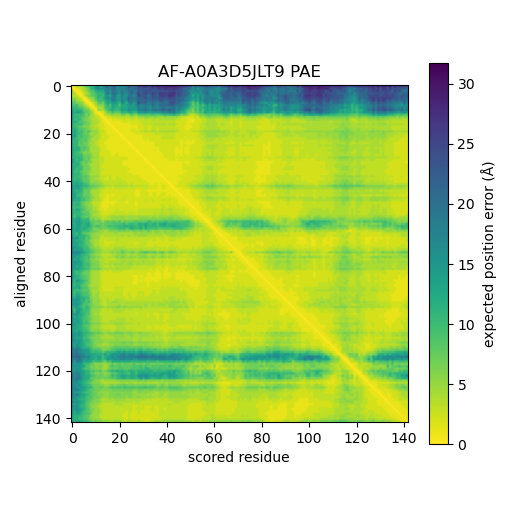1.00 92.88 95 CYS A O 1
ATOM 741 N N . MET A 1 96 ? 6.357 -1.708 5.926 1.00 95.06 96 MET A N 1
ATOM 742 C CA . MET A 1 96 ? 5.145 -1.058 6.414 1.00 95.06 96 MET A CA 1
ATOM 743 C C . MET A 1 96 ? 4.873 -1.441 7.868 1.00 95.06 96 MET A C 1
ATOM 745 O O . MET A 1 96 ? 5.133 -2.565 8.299 1.00 95.06 96 MET A O 1
ATOM 749 N N . ARG A 1 97 ? 4.259 -0.514 8.601 1.00 95.81 97 ARG A N 1
ATOM 750 C CA . ARG A 1 97 ? 3.635 -0.791 9.892 1.00 95.81 97 ARG A CA 1
ATOM 751 C C . ARG A 1 97 ? 2.141 -0.553 9.753 1.00 95.81 97 ARG A C 1
ATOM 753 O O . ARG A 1 97 ? 1.721 0.453 9.192 1.00 95.81 97 ARG A O 1
ATOM 760 N N . MET A 1 98 ? 1.348 -1.486 10.259 1.00 96.81 98 MET A N 1
ATOM 761 C CA . MET A 1 98 ? -0.111 -1.438 10.199 1.00 96.81 98 MET A CA 1
ATOM 762 C C . MET A 1 98 ? -0.681 -1.402 11.612 1.00 96.81 98 MET A C 1
ATOM 764 O O . MET A 1 98 ? -0.133 -2.025 12.519 1.00 96.81 98 MET A O 1
ATOM 768 N N . MET A 1 99 ? -1.800 -0.705 11.807 1.00 96.31 99 MET A N 1
ATOM 769 C CA . MET A 1 99 ? -2.538 -0.730 13.071 1.00 96.31 99 MET A CA 1
ATOM 770 C C . MET A 1 99 ? -3.783 -1.618 12.917 1.00 96.31 99 MET A C 1
ATOM 772 O O . MET A 1 99 ? -4.723 -1.232 12.219 1.00 96.31 99 MET A O 1
ATOM 776 N N . PRO A 1 100 ? -3.820 -2.818 13.528 1.00 96.88 100 PRO A N 1
ATOM 777 C CA . PRO A 1 100 ? -4.926 -3.747 13.331 1.00 96.88 100 PRO A CA 1
ATOM 778 C C . PRO A 1 100 ? -6.288 -3.156 13.719 1.00 96.88 100 PRO A C 1
ATOM 780 O O . PRO A 1 100 ? -6.456 -2.565 14.782 1.00 96.88 100 PRO A O 1
ATOM 783 N N . GLY A 1 101 ? -7.289 -3.364 12.859 1.00 95.62 101 GLY A N 1
ATOM 784 C CA . GLY A 1 101 ? -8.687 -3.007 13.123 1.00 95.62 101 GLY A CA 1
ATOM 785 C C . GLY A 1 101 ? -9.081 -1.550 12.856 1.00 95.62 101 GLY A C 1
ATOM 786 O O . GLY A 1 101 ? -10.277 -1.264 12.863 1.00 95.62 101 GLY A O 1
ATOM 787 N N . THR A 1 102 ? -8.141 -0.647 12.559 1.00 95.56 102 THR A N 1
ATOM 788 C CA . THR A 1 102 ? -8.451 0.778 12.314 1.00 95.56 102 THR A CA 1
ATOM 789 C C . THR A 1 102 ? -9.317 1.015 11.077 1.00 95.56 102 THR A C 1
ATOM 791 O O . THR A 1 102 ? -10.116 1.944 11.074 1.00 95.56 102 THR A O 1
ATOM 794 N N . HIS A 1 103 ? -9.254 0.135 10.074 1.00 95.00 103 HIS A N 1
ATOM 795 C CA . HIS A 1 103 ? -10.099 0.178 8.869 1.00 95.00 103 HIS A CA 1
ATOM 796 C C . HIS A 1 103 ? -11.610 0.050 9.146 1.00 95.00 103 HIS A C 1
ATOM 798 O O . HIS A 1 103 ? -12.416 0.305 8.259 1.00 95.00 103 HIS A O 1
ATOM 804 N N . LYS A 1 104 ? -12.015 -0.369 10.354 1.00 94.62 104 LYS A N 1
ATOM 805 C CA . LYS A 1 104 ? -13.432 -0.500 10.743 1.00 94.62 104 LYS A CA 1
ATOM 806 C C . LYS A 1 104 ? -14.041 0.807 11.250 1.00 94.62 104 LYS A C 1
ATOM 808 O O . LYS A 1 104 ? -15.254 0.880 11.433 1.00 94.62 104 LYS A O 1
ATOM 813 N N . ALA A 1 105 ? -13.209 1.802 11.542 1.00 92.44 105 ALA A N 1
ATOM 814 C CA . ALA A 1 105 ? -13.643 3.126 11.960 1.00 92.44 105 ALA A CA 1
ATOM 815 C C . ALA A 1 105 ? -13.726 4.072 10.746 1.00 92.44 105 ALA A C 1
ATOM 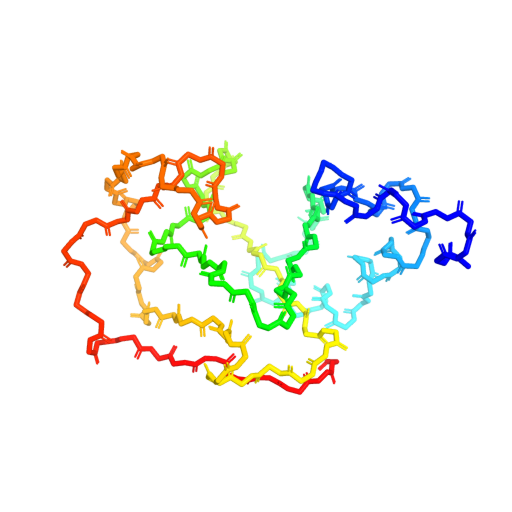817 O O . ALA A 1 105 ? -13.096 3.808 9.719 1.00 92.44 105 ALA A O 1
ATOM 818 N N . PRO A 1 106 ? -14.474 5.186 10.845 1.00 92.50 106 PRO A N 1
ATOM 819 C CA . PRO A 1 106 ? -14.419 6.251 9.847 1.00 92.50 106 PRO A CA 1
ATOM 820 C C . PRO A 1 106 ? -12.991 6.766 9.624 1.00 92.50 106 PRO A C 1
ATOM 822 O O . PRO A 1 106 ? -12.130 6.637 10.498 1.00 92.50 106 PRO A O 1
ATOM 825 N N . LEU A 1 107 ? -12.755 7.399 8.469 1.00 93.12 107 LEU A N 1
ATOM 826 C CA . LEU A 1 107 ? -11.486 8.080 8.212 1.00 93.12 107 LEU A CA 1
ATOM 827 C C . LEU A 1 107 ? -11.221 9.143 9.280 1.00 93.12 107 LEU A C 1
ATOM 829 O O . LEU A 1 107 ? -12.124 9.890 9.665 1.00 93.12 107 LEU A O 1
ATOM 833 N N . VAL A 1 108 ? -9.973 9.217 9.730 1.00 93.38 108 VAL A N 1
ATOM 834 C CA . VAL A 1 108 ? -9.533 10.203 10.718 1.00 93.38 108 VAL A CA 1
ATOM 835 C C . VAL A 1 108 ? -8.947 11.437 10.040 1.00 93.38 108 VAL A C 1
ATOM 837 O O . VAL A 1 108 ? -8.586 11.434 8.858 1.00 93.38 108 VAL A O 1
ATOM 840 N N . GLU A 1 109 ? -8.862 12.525 10.798 1.00 91.75 109 GLU A N 1
ATOM 841 C CA . GLU A 1 109 ? -8.241 13.753 10.322 1.00 91.75 109 GLU A CA 1
ATOM 842 C C . GLU A 1 109 ? -6.752 13.531 10.021 1.00 91.75 109 GLU A C 1
ATOM 844 O O . GLU A 1 109 ? -6.039 12.861 10.766 1.00 91.75 109 GLU A O 1
ATOM 849 N N . HIS A 1 110 ? -6.304 14.085 8.896 1.00 92.44 110 HIS A N 1
ATOM 850 C CA . HIS A 1 110 ? -4.900 14.120 8.501 1.00 92.44 110 HIS A CA 1
ATOM 851 C C . HIS A 1 110 ? -4.457 15.579 8.468 1.00 92.44 110 HIS A C 1
ATOM 853 O O . HIS A 1 110 ? -5.183 16.425 7.939 1.00 92.44 110 HIS A O 1
ATOM 859 N N . VAL A 1 111 ? -3.266 15.856 8.989 1.00 90.56 111 V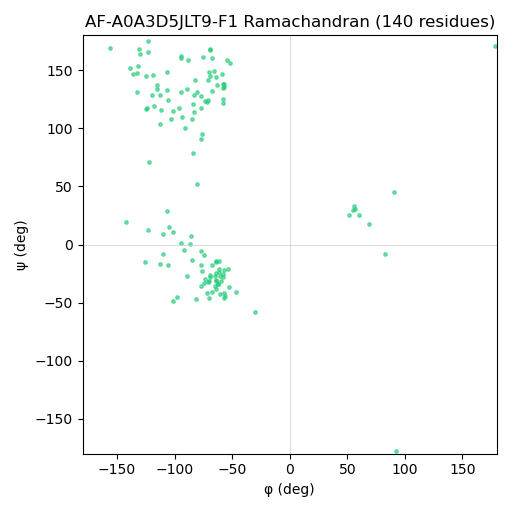AL A N 1
ATOM 860 C CA . VAL A 1 111 ? -2.641 17.181 8.949 1.00 90.56 111 VAL A CA 1
ATOM 861 C C . VAL A 1 111 ? -1.503 17.183 7.934 1.00 90.56 111 VAL A C 1
ATOM 863 O O . VAL A 1 111 ? -0.689 16.261 7.913 1.00 90.56 111 VAL A O 1
ATOM 866 N N . ASP A 1 112 ? -1.446 18.204 7.082 1.00 87.19 112 ASP A N 1
ATOM 867 C CA . ASP A 1 112 ? -0.354 18.383 6.120 1.00 87.19 112 ASP A CA 1
ATOM 868 C C . ASP A 1 112 ? 0.883 18.938 6.853 1.00 87.19 112 ASP A C 1
ATOM 870 O O . ASP A 1 112 ? 0.785 19.961 7.534 1.00 87.19 112 ASP A O 1
ATOM 874 N N . THR A 1 113 ? 2.049 18.298 6.707 1.00 81.75 113 THR A N 1
ATOM 875 C CA . THR A 1 113 ? 3.299 18.758 7.352 1.00 81.75 113 THR A CA 1
ATOM 876 C C . THR A 1 113 ? 4.360 19.252 6.368 1.00 81.75 113 THR A C 1
ATOM 878 O O . THR A 1 113 ? 5.270 19.962 6.785 1.00 81.75 113 THR A O 1
ATOM 881 N N . TYR A 1 114 ? 4.236 18.928 5.071 1.00 75.31 114 TYR A N 1
ATOM 882 C CA . TYR A 1 114 ? 5.160 19.345 4.000 1.00 75.31 114 TYR A CA 1
ATOM 883 C C . TYR A 1 114 ? 6.658 19.055 4.269 1.00 75.31 114 TYR A C 1
ATOM 885 O O . TYR A 1 114 ? 7.516 19.756 3.739 1.00 75.31 114 TYR A O 1
ATOM 893 N N . GLY A 1 115 ? 6.982 18.052 5.095 1.00 71.19 115 GLY A N 1
ATOM 894 C CA . GLY A 1 115 ? 8.369 17.695 5.425 1.00 71.19 115 GLY A CA 1
ATOM 895 C C . GLY A 1 115 ? 9.175 17.201 4.217 1.00 71.19 115 GLY A C 1
ATOM 896 O O . GLY A 1 115 ? 8.627 16.502 3.366 1.00 71.19 115 GLY A O 1
ATOM 897 N N . GLU A 1 116 ? 10.468 17.545 4.163 1.00 66.75 116 GLU A N 1
ATOM 898 C CA . GLU A 1 116 ? 11.350 17.281 3.009 1.00 66.75 116 GLU A CA 1
ATOM 899 C C . GLU A 1 116 ? 11.575 15.782 2.742 1.00 66.75 116 GLU A C 1
ATOM 901 O O . GLU A 1 116 ? 11.592 15.369 1.584 1.00 66.75 116 GLU A O 1
ATOM 906 N N . ASP A 1 117 ? 11.654 14.958 3.792 1.00 76.62 117 ASP A N 1
ATOM 907 C CA . ASP A 1 117 ? 11.932 13.515 3.680 1.00 76.62 117 ASP A CA 1
ATOM 908 C C . ASP A 1 117 ? 10.670 12.638 3.634 1.00 76.62 117 ASP A C 1
ATOM 910 O O . ASP A 1 117 ? 10.745 11.407 3.575 1.00 76.62 117 ASP A O 1
ATOM 914 N N . ASN A 1 118 ? 9.481 13.248 3.662 1.00 77.12 118 ASN A N 1
ATOM 915 C CA . ASN A 1 118 ? 8.237 12.499 3.570 1.00 77.12 118 ASN A CA 1
ATOM 916 C C . ASN A 1 118 ? 7.894 12.221 2.104 1.00 77.12 118 ASN A C 1
ATOM 918 O O . ASN A 1 118 ? 7.683 13.128 1.303 1.00 77.12 118 ASN A O 1
ATOM 922 N N . MET A 1 119 ? 7.777 10.943 1.761 1.00 77.94 119 MET A N 1
ATOM 923 C CA . MET A 1 119 ? 7.491 10.502 0.398 1.00 77.94 119 MET A CA 1
ATOM 924 C C . MET A 1 119 ? 6.025 10.722 -0.015 1.00 77.94 119 MET A C 1
ATOM 926 O O . MET A 1 119 ? 5.688 10.548 -1.188 1.00 77.94 119 MET A O 1
ATOM 930 N N . LEU A 1 120 ? 5.141 11.107 0.914 1.00 78.06 120 LEU A N 1
ATOM 931 C CA . LEU A 1 120 ? 3.783 11.549 0.599 1.00 78.06 120 LEU A CA 1
ATOM 932 C C . LEU A 1 120 ? 3.796 13.005 0.132 1.00 78.06 120 LEU A C 1
ATOM 934 O O . LEU A 1 120 ? 4.303 13.885 0.819 1.00 78.06 120 LEU A O 1
ATOM 938 N N . THR A 1 121 ? 3.127 13.290 -0.985 1.00 70.88 121 THR A N 1
ATOM 939 C CA . THR A 1 121 ? 3.159 14.593 -1.682 1.00 70.88 121 THR A CA 1
ATOM 940 C C .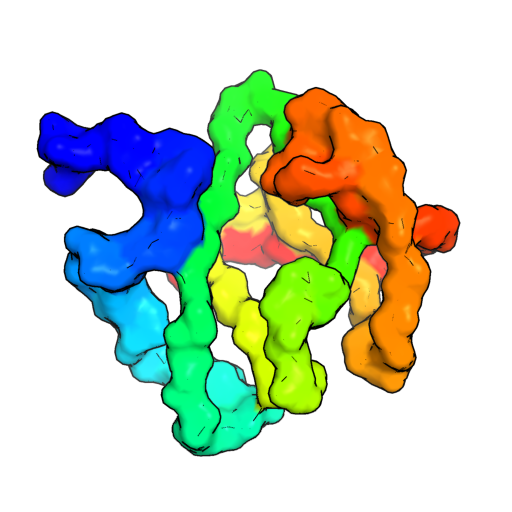 THR A 1 121 ? 2.825 15.835 -0.844 1.00 70.88 121 THR A C 1
ATOM 942 O O . THR A 1 121 ? 3.181 16.935 -1.258 1.00 70.88 121 THR A O 1
ATOM 945 N N . ARG A 1 122 ? 2.135 15.711 0.301 1.00 73.19 122 ARG A N 1
ATOM 946 C CA . ARG A 1 122 ? 1.892 16.836 1.234 1.00 73.19 122 ARG A CA 1
ATOM 947 C C . ARG A 1 122 ? 2.401 16.584 2.659 1.00 73.19 122 ARG A C 1
ATOM 949 O O . ARG A 1 122 ? 2.033 17.298 3.590 1.00 73.19 122 ARG A O 1
ATOM 956 N N . GLY A 1 123 ? 3.204 15.543 2.861 1.00 75.44 123 GLY A N 1
ATOM 957 C CA . GLY A 1 123 ? 3.679 15.137 4.182 1.00 75.44 123 GLY A CA 1
ATOM 958 C C . GLY A 1 123 ? 2.551 14.842 5.177 1.00 75.44 123 GLY A C 1
ATOM 959 O O . GLY A 1 123 ? 2.672 15.133 6.363 1.00 75.44 123 GLY A O 1
ATOM 960 N N . GLN A 1 124 ? 1.403 14.376 4.695 1.00 80.56 124 GLN A N 1
ATOM 961 C CA . GLN A 1 124 ? 0.205 14.216 5.511 1.00 80.56 124 GLN A CA 1
ATOM 962 C C . GLN A 1 124 ? 0.373 13.128 6.560 1.00 80.56 124 GLN A C 1
ATOM 964 O O . GLN A 1 124 ? 0.774 12.015 6.226 1.00 80.56 124 GLN A O 1
ATOM 969 N N . THR A 1 125 ? 0.006 13.421 7.802 1.00 90.94 125 THR A N 1
ATOM 970 C CA . THR A 1 125 ? 0.046 12.441 8.886 1.00 90.94 125 THR A CA 1
ATOM 971 C C . THR A 1 125 ? -1.242 12.443 9.688 1.00 90.94 125 THR A C 1
ATOM 973 O O . THR A 1 125 ? -1.868 13.484 9.887 1.00 90.94 125 THR A O 1
ATOM 976 N N . VAL A 1 126 ? -1.610 11.277 10.202 1.00 92.31 126 VAL A N 1
ATOM 977 C CA . VAL A 1 126 ? -2.528 11.167 11.333 1.00 92.31 126 VAL A CA 1
ATOM 978 C C . VAL A 1 126 ? -1.762 11.595 12.594 1.00 92.31 126 VAL A C 1
ATOM 980 O O . VAL A 1 126 ? -0.683 11.048 12.843 1.00 92.31 126 VAL A O 1
ATOM 983 N N . PRO A 1 127 ? -2.240 12.592 13.359 1.00 90.62 127 PRO A N 1
ATOM 984 C CA . PRO A 1 127 ? -1.610 12.995 14.614 1.00 90.62 127 PRO A CA 1
ATOM 985 C C . PRO A 1 127 ? -1.900 11.990 15.742 1.00 90.62 127 PRO A C 1
ATOM 987 O O . PRO A 1 127 ? -2.846 11.208 15.665 1.00 90.62 127 PRO A O 1
ATOM 990 N N . ASP A 1 128 ? -1.085 12.032 16.800 1.00 89.50 128 ASP A N 1
ATOM 991 C CA . ASP A 1 128 ? -1.313 11.316 18.068 1.00 89.50 128 ASP A CA 1
ATOM 992 C C . ASP A 1 128 ? -1.494 9.789 17.943 1.00 89.50 128 ASP A C 1
ATOM 994 O O . ASP A 1 128 ? -2.221 9.151 18.710 1.00 89.50 128 ASP A O 1
ATOM 998 N N . VAL A 1 129 ? -0.811 9.179 16.971 1.00 91.75 129 VAL A N 1
ATOM 999 C CA . VAL A 1 129 ? -0.835 7.729 16.767 1.00 91.75 129 VAL A CA 1
ATOM 1000 C C . VAL A 1 129 ? -0.059 7.022 17.880 1.00 91.75 129 VAL A C 1
ATOM 1002 O O . VAL A 1 129 ? 1.133 7.244 18.081 1.00 91.75 129 VAL A O 1
ATOM 1005 N N . ASP A 1 130 ? -0.731 6.112 18.584 1.00 93.94 130 ASP A N 1
ATOM 1006 C CA . ASP A 1 130 ? -0.093 5.214 19.545 1.00 93.94 130 ASP A CA 1
ATOM 1007 C C . ASP A 1 130 ? 0.636 4.080 18.810 1.00 93.94 130 ASP A C 1
ATOM 1009 O O . ASP A 1 130 ? 0.071 3.019 18.524 1.00 93.94 130 ASP A O 1
ATOM 1013 N N . GLU A 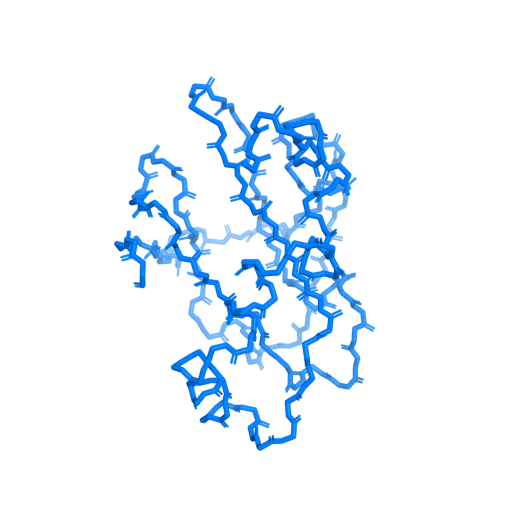1 131 ? 1.910 4.309 18.498 1.00 93.69 131 GLU A N 1
ATOM 1014 C CA . GLU A 1 131 ? 2.741 3.359 17.756 1.00 93.69 131 GLU A CA 1
ATOM 1015 C C . GLU A 1 131 ? 2.986 2.036 18.486 1.00 93.69 131 GLU A C 1
ATOM 1017 O O . GLU A 1 131 ? 3.414 1.066 17.860 1.00 93.69 131 GLU A O 1
ATOM 1022 N N . THR A 1 132 ? 2.698 1.948 19.789 1.00 95.62 132 THR A N 1
ATOM 1023 C CA . THR A 1 132 ? 2.823 0.682 20.529 1.00 95.62 132 THR A CA 1
ATOM 1024 C C . THR A 1 132 ? 1.793 -0.356 20.076 1.00 95.62 132 THR A C 1
ATOM 1026 O O . THR A 1 132 ? 1.969 -1.551 20.307 1.00 95.62 132 THR A O 1
ATOM 1029 N N . LYS A 1 133 ? 0.735 0.088 19.386 1.00 95.25 133 LYS A N 1
ATOM 1030 C CA . LYS A 1 133 ? -0.310 -0.758 18.793 1.00 95.25 133 LYS A CA 1
ATOM 1031 C C . LYS A 1 133 ? -0.024 -1.149 17.344 1.00 95.25 133 LYS A C 1
ATOM 1033 O O . LYS A 1 133 ? -0.801 -1.898 16.751 1.00 95.25 133 LYS A O 1
ATOM 1038 N N . ALA A 1 134 ? 1.046 -0.622 16.757 1.00 97.12 134 ALA A N 1
ATOM 1039 C CA . ALA A 1 134 ? 1.424 -0.916 15.388 1.00 97.12 134 ALA A CA 1
ATOM 1040 C C . ALA A 1 134 ? 2.201 -2.230 15.283 1.00 97.12 134 ALA A C 1
ATOM 1042 O O . ALA A 1 134 ? 3.074 -2.521 16.099 1.00 97.12 134 ALA A O 1
ATOM 1043 N N . VAL A 1 135 ? 1.927 -2.982 14.221 1.00 97.88 135 VAL A N 1
ATOM 1044 C CA . VAL A 1 135 ? 2.590 -4.248 13.904 1.00 97.88 135 VAL A CA 1
ATOM 1045 C C . VAL A 1 135 ? 3.422 -4.069 12.628 1.00 97.88 135 VAL A C 1
ATOM 1047 O O . VAL A 1 135 ? 2.879 -3.566 11.638 1.00 97.88 135 VAL A O 1
ATOM 1050 N N . PRO A 1 136 ? 4.718 -4.437 12.626 1.00 97.06 136 PRO A N 1
ATOM 1051 C CA . PRO A 1 136 ? 5.536 -4.424 11.417 1.00 97.06 136 PRO A CA 1
ATOM 1052 C C . PRO A 1 136 ? 5.102 -5.531 10.450 1.00 97.06 136 PRO A C 1
ATOM 1054 O O . PRO A 1 136 ? 4.650 -6.598 10.868 1.00 97.06 136 PRO A O 1
ATOM 1057 N N . VAL A 1 137 ? 5.258 -5.281 9.152 1.00 97.25 137 VAL A N 1
ATOM 1058 C CA . VAL A 1 137 ? 4.878 -6.211 8.079 1.00 97.25 137 VAL A CA 1
ATOM 1059 C C . VAL A 1 137 ? 6.104 -6.524 7.208 1.00 97.25 137 VAL A C 1
ATOM 1061 O O . VAL A 1 137 ? 6.201 -6.035 6.079 1.00 97.25 137 VAL A O 1
ATOM 1064 N N . PRO A 1 138 ? 7.086 -7.290 7.724 1.00 97.06 138 PRO A N 1
ATOM 1065 C CA . PRO A 1 138 ? 8.215 -7.745 6.922 1.00 97.06 138 PRO A CA 1
ATOM 1066 C C . PRO A 1 138 ? 7.757 -8.806 5.915 1.00 97.06 138 PRO A C 1
ATOM 1068 O O . PRO A 1 138 ? 6.935 -9.664 6.238 1.00 97.06 138 PRO A O 1
ATOM 1071 N N . LEU A 1 139 ? 8.313 -8.773 4.705 1.00 97.38 139 LEU A N 1
ATOM 1072 C CA . LEU A 1 139 ? 7.961 -9.678 3.609 1.00 97.38 139 LEU A CA 1
ATOM 1073 C C . LEU A 1 139 ? 9.212 -10.141 2.860 1.00 97.38 139 LEU A C 1
ATOM 1075 O O . LEU A 1 139 ? 10.232 -9.452 2.802 1.00 97.38 139 LEU A O 1
ATOM 1079 N N . LYS A 1 140 ? 9.121 -11.332 2.273 1.00 97.88 140 LYS A N 1
ATOM 1080 C CA . LYS A 1 140 ? 10.067 -11.801 1.258 1.00 97.88 140 LYS A CA 1
ATOM 1081 C C . LYS A 1 140 ? 9.595 -11.348 -0.127 1.00 97.88 140 LYS A C 1
ATOM 1083 O O . LYS A 1 140 ? 8.412 -11.053 -0.267 1.00 97.88 140 LYS A O 1
ATOM 1088 N N . PRO A 1 141 ? 10.489 -11.279 -1.131 1.00 97.12 141 PRO A N 1
ATOM 1089 C CA . PRO A 1 141 ? 10.064 -11.014 -2.496 1.00 97.12 141 PRO A CA 1
ATOM 1090 C C . PRO A 1 141 ? 9.045 -12.054 -2.973 1.00 97.12 141 PRO A C 1
ATOM 1092 O O . PRO A 1 141 ? 9.300 -13.255 -2.827 1.00 97.12 141 PRO A O 1
ATOM 1095 N N . GLY A 1 142 ? 7.981 -11.587 -3.631 1.00 92.81 142 GLY A N 1
ATOM 1096 C CA . GLY A 1 142 ? 6.945 -12.436 -4.230 1.00 92.81 142 GLY A CA 1
ATOM 1097 C C . GLY A 1 142 ? 5.727 -12.672 -3.353 1.00 92.81 142 GLY A C 1
ATOM 1098 O O . GLY A 1 142 ? 5.893 -13.032 -2.168 1.00 92.81 142 GLY A O 1
#

Solvent-accessible surface area (backbone atoms only — not comparable to full-atom values): 9211 Å² total; per-residue (Å²): 106,62,94,81,44,60,76,53,62,40,81,83,35,23,54,45,39,40,82,78,34,70,73,48,35,51,58,78,67,28,60,80,56,48,56,63,46,27,78,74,63,41,84,90,77,75,87,88,71,47,71,66,88,79,78,62,86,98,57,84,67,40,73,62,54,76,58,69,64,80,73,71,68,62,78,73,88,67,74,83,85,86,86,79,41,85,46,79,34,33,80,91,76,63,35,57,70,46,58,83,72,55,87,79,50,78,90,74,75,66,47,74,62,64,46,91,50,35,74,42,97,47,25,44,24,45,75,92,70,68,65,90,62,45,42,78,52,64,42,58,52,111

pLDDT: mean 88.09, std 13.01, range [33.5, 98.38]

Nearest PDB structures (foldseek):
  6zqe-assembly1_CN  TM=3.361E-01  e=8.889E+00  Saccharomyces cerevisiae S288C

Secondary structure (DSSP, 8-state):
-HHHHGGGGSGGGGBSGGGT-HHHHHHHT-HHHHHHHHHHH-S-------B-----TT---B--S--THHHH--SSS--------SS-B-TTTT-EEE-TTGGGSPPPP-B----TTB-STT--B-SS--GGG-EEE-B---

Foldseek 3Di:
DCVVCVVCCPLVNQKQVLVPDVVVVCVLVPVVQVVVQCVQQNDDDDCPIGGDDDDDPPAPAAAAAADVCVVSVDPPPSGDDDDADQAWFDVVSHADKDQPPPVVDPGDDWDFDCDPRYSPPRSIYDPPDPCVRIDGDTDHGD

Mean predicted aligned error: 5.45 Å

Sequence (142 aa):
AEAAHGDQLQAAGRNNAHYVLPALDRIAHDSRILDAVEDIIGHDILVAGTTLFIKEPETEGFISWHQDARYIGLEPHDWVTAWLAISDVTEENGCMRMMPGTHKAPLVEHVDTYGEDNMLTRGQTVPDVDETKAVPVPLKPG

Radius of gyration: 16.08 Å; Cα contacts (8 Å, |Δi|>4): 149; chains: 1; bounding box: 38×34×43 Å